Protein AF-I9QXZ0-F1 (afdb_monomer_lite)

Secondary structure (DSSP, 8-state):
----SS----HHHHHH-------HHHHHHHHHHHHHHHHHHHHHHHHHHHHHHHHHHHHHHHHHHHHTTSS---

Organism: NCBI:txid997877

Sequence (74 aa):
MHGSTMMHITMGDMNKTKIPIPPLSEQQQIATYLDTKCSKIDHIIATQKKKIAYLQELKQSLITNVVTGKIKVS

InterPro domains:
  IPR000055 Type I restriction modification DNA specificity domain [PF01420] (3-52)
  IPR044946 Type I restriction modification DNA specificity domain superfamily [G3DSA:3.90.220.20] (2-21)
  IPR051212 Type I restriction enzyme S subunit [PTHR43140] (2-71)

Foldseek 3Di:
DDPDPDDDQDPVNVVPDDDDDDPPVVVVVVVVVVCVVVVVVVVVVVVVVVVVVVVVVVVVVVVVCPVVVVDDDD

pLDDT: mean 90.42, std 12.26, range [44.62, 98.62]

Structure (mmCIF, N/CA/C/O backbone):
data_AF-I9QXZ0-F1
#
_entry.id   AF-I9QXZ0-F1
#
loop_
_atom_site.group_PDB
_atom_site.id
_atom_site.type_symbol
_atom_site.label_atom_id
_atom_site.label_alt_id
_atom_site.label_comp_id
_atom_site.label_asym_id
_atom_site.label_entity_id
_atom_site.label_seq_id
_atom_site.pdbx_PDB_ins_code
_atom_site.Cartn_x
_atom_site.Cartn_y
_atom_site.Cartn_z
_atom_site.occupancy
_atom_site.B_iso_or_equiv
_atom_site.auth_seq_id
_atom_site.auth_comp_id
_atom_site.auth_asym_id
_atom_site.auth_atom_id
_atom_site.pdbx_PDB_model_num
ATOM 1 N N . MET A 1 1 ? 27.700 12.323 -3.565 1.00 44.62 1 MET A N 1
ATOM 2 C CA . MET A 1 1 ? 27.575 12.402 -2.096 1.00 44.62 1 MET A CA 1
ATOM 3 C C . MET A 1 1 ? 26.977 13.772 -1.805 1.00 44.62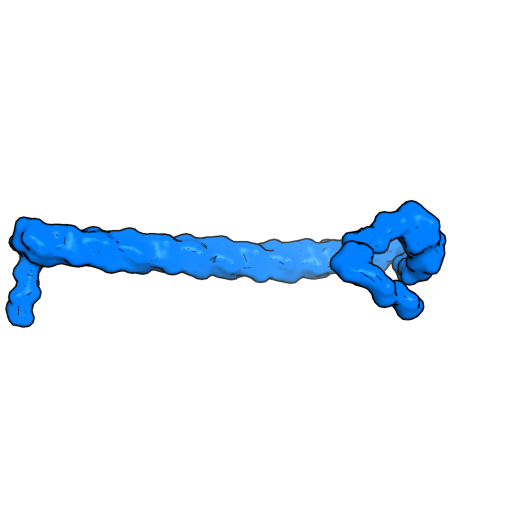 1 MET A C 1
ATOM 5 O O . MET A 1 1 ? 27.689 14.752 -1.945 1.00 44.62 1 MET A O 1
ATOM 9 N N . HIS A 1 2 ? 25.664 13.871 -1.580 1.00 50.19 2 HIS A N 1
ATOM 10 C CA . HIS A 1 2 ? 25.005 15.166 -1.366 1.00 50.19 2 HIS A CA 1
ATOM 11 C C . HIS A 1 2 ? 24.797 15.370 0.136 1.00 50.19 2 HIS A C 1
ATOM 13 O O . HIS A 1 2 ? 23.964 14.706 0.743 1.00 50.19 2 HIS A O 1
ATOM 19 N N . GLY A 1 3 ? 25.627 16.232 0.728 1.00 62.62 3 GLY A N 1
ATOM 20 C CA . GLY A 1 3 ? 25.523 16.689 2.111 1.00 62.62 3 GLY A CA 1
ATOM 21 C C . GLY A 1 3 ? 24.777 18.016 2.176 1.00 62.62 3 GLY A C 1
ATOM 22 O O . GLY A 1 3 ? 25.402 19.069 2.254 1.00 62.62 3 GLY A O 1
ATOM 23 N N . SER A 1 4 ? 23.449 17.977 2.119 1.00 68.06 4 SER A N 1
ATOM 24 C CA . SER A 1 4 ? 22.604 19.150 2.358 1.00 68.06 4 SER A CA 1
ATOM 25 C C . SER A 1 4 ? 21.442 18.791 3.279 1.00 68.06 4 SER A C 1
ATOM 27 O O . SER A 1 4 ? 20.819 17.746 3.128 1.00 68.06 4 SER A O 1
ATOM 29 N N . THR A 1 5 ? 21.128 19.684 4.221 1.00 71.25 5 THR A N 1
ATOM 30 C CA . THR A 1 5 ? 19.987 19.568 5.153 1.00 71.25 5 THR A CA 1
ATOM 31 C C . THR A 1 5 ? 18.635 19.553 4.425 1.00 71.25 5 THR A C 1
ATOM 33 O O . THR A 1 5 ? 17.641 19.081 4.967 1.00 71.25 5 THR A O 1
ATOM 36 N N . MET A 1 6 ? 18.599 20.035 3.178 1.00 69.69 6 MET A N 1
ATOM 37 C CA . MET A 1 6 ? 17.435 19.997 2.295 1.00 69.69 6 MET A CA 1
ATOM 38 C C . MET A 1 6 ? 17.634 18.929 1.217 1.00 69.69 6 MET A C 1
ATOM 40 O O . MET A 1 6 ? 18.544 19.038 0.392 1.00 69.69 6 MET A O 1
ATOM 44 N N . MET A 1 7 ? 16.771 17.914 1.226 1.00 79.25 7 MET A N 1
ATOM 45 C CA . MET A 1 7 ? 16.699 16.885 0.189 1.00 79.25 7 MET A CA 1
ATOM 46 C C . MET A 1 7 ? 15.807 17.385 -0.946 1.00 79.25 7 MET A C 1
ATOM 48 O O . MET A 1 7 ? 14.613 17.599 -0.749 1.00 79.25 7 MET A O 1
ATOM 52 N N . HIS A 1 8 ? 16.376 17.565 -2.135 1.00 82.62 8 HIS A N 1
ATOM 53 C CA . HIS A 1 8 ? 15.615 17.874 -3.343 1.00 82.62 8 HIS A CA 1
ATOM 54 C C . HIS A 1 8 ? 16.231 17.157 -4.545 1.00 82.62 8 HIS A C 1
ATOM 56 O O . HIS A 1 8 ? 17.441 16.943 -4.597 1.00 82.62 8 HIS A O 1
ATOM 62 N N . ILE A 1 9 ? 15.377 16.778 -5.493 1.00 85.44 9 ILE A N 1
ATOM 63 C CA . ILE A 1 9 ? 15.769 16.140 -6.747 1.00 85.44 9 ILE A CA 1
ATOM 64 C C . ILE A 1 9 ? 15.715 17.209 -7.839 1.00 85.44 9 ILE A C 1
ATOM 66 O O . ILE A 1 9 ? 14.630 17.703 -8.154 1.00 85.44 9 ILE A O 1
ATOM 70 N N . THR A 1 10 ? 16.865 17.568 -8.420 1.00 89.31 10 THR A N 1
ATOM 71 C CA . THR A 1 10 ? 16.879 18.476 -9.575 1.00 89.31 10 THR A CA 1
ATOM 72 C C . THR A 1 10 ? 16.459 17.740 -10.847 1.00 89.31 10 THR A C 1
ATOM 74 O O . THR A 1 10 ? 16.636 16.527 -10.983 1.00 89.31 10 THR A O 1
ATOM 77 N N . MET A 1 11 ? 16.005 18.488 -11.857 1.00 85.25 11 MET A N 1
ATOM 78 C CA . MET A 1 11 ? 15.807 17.944 -13.207 1.00 85.25 11 MET A CA 1
ATOM 79 C C . MET A 1 11 ? 17.110 17.367 -13.796 1.00 85.25 11 MET A C 1
ATOM 81 O O . MET A 1 11 ? 17.096 16.374 -14.522 1.00 85.25 11 MET A O 1
ATOM 85 N N . GLY A 1 12 ? 18.256 17.965 -13.450 1.00 88.25 12 GLY A N 1
ATOM 86 C CA . GLY A 1 12 ? 19.575 17.472 -13.847 1.00 88.25 12 GLY A CA 1
ATOM 87 C C . GLY A 1 12 ? 19.918 16.116 -13.227 1.00 88.25 12 GLY A C 1
ATOM 88 O O . GLY A 1 12 ? 20.533 15.287 -13.896 1.00 88.25 12 GLY A O 1
ATOM 89 N N . ASP A 1 13 ? 19.494 15.871 -11.986 1.00 86.75 13 ASP A N 1
ATOM 90 C CA . ASP A 1 13 ? 19.678 14.592 -11.292 1.00 86.75 13 ASP A CA 1
ATOM 91 C C . ASP A 1 13 ? 18.742 13.515 -11.854 1.00 86.75 13 ASP A C 1
ATOM 93 O O . ASP A 1 13 ? 19.176 12.387 -12.098 1.00 86.75 13 ASP A O 1
ATOM 97 N N . MET A 1 14 ? 17.490 13.876 -12.160 1.00 88.50 14 MET A N 1
ATOM 98 C CA . MET A 1 14 ? 16.529 12.990 -12.837 1.00 88.50 14 MET A CA 1
ATOM 99 C C . MET A 1 14 ? 17.076 12.501 -14.181 1.00 88.50 14 MET A C 1
ATOM 101 O O . MET A 1 14 ? 17.130 11.298 -14.420 1.00 88.50 14 MET A O 1
ATOM 105 N N . ASN A 1 15 ? 17.580 13.410 -15.021 1.00 89.19 15 ASN A N 1
ATOM 106 C CA . ASN A 1 15 ? 18.113 13.069 -16.346 1.00 89.19 15 ASN A CA 1
ATOM 107 C C . ASN A 1 15 ? 19.366 12.177 -16.304 1.00 89.19 15 ASN A C 1
ATOM 109 O O . ASN A 1 15 ? 19.650 11.463 -17.263 1.00 89.19 15 ASN A O 1
ATOM 113 N N . LYS A 1 16 ? 20.138 12.222 -15.214 1.00 91.38 16 LYS A N 1
ATOM 114 C CA . LYS A 1 16 ? 21.349 11.401 -15.035 1.00 91.38 16 LYS A CA 1
ATOM 115 C C . LYS A 1 16 ? 21.059 10.044 -14.399 1.00 91.38 16 LYS A C 1
ATOM 117 O O . LYS A 1 16 ? 21.956 9.201 -14.324 1.00 91.38 16 LYS A O 1
ATOM 122 N N . THR A 1 17 ? 19.834 9.828 -13.928 1.00 91.44 17 THR A N 1
ATOM 123 C CA . THR A 1 17 ? 19.445 8.578 -13.285 1.00 91.44 17 THR A CA 1
ATOM 124 C C . THR A 1 17 ? 19.330 7.484 -14.338 1.00 91.44 17 THR A C 1
ATOM 126 O O . THR A 1 17 ? 18.492 7.536 -15.234 1.00 91.44 17 THR A O 1
ATOM 129 N N . LYS A 1 18 ? 20.193 6.471 -14.237 1.00 92.62 18 LYS A N 1
ATOM 130 C CA . LYS A 1 18 ? 20.114 5.290 -15.098 1.00 92.62 18 LYS A CA 1
ATOM 131 C C . LYS A 1 18 ? 18.983 4.393 -14.609 1.00 92.62 18 LYS A C 1
ATOM 133 O O . LYS A 1 18 ? 19.004 3.966 -13.457 1.00 92.62 18 LYS A O 1
ATOM 138 N N . ILE A 1 19 ? 18.046 4.078 -15.497 1.00 92.81 19 ILE A N 1
ATOM 139 C CA . ILE A 1 19 ? 16.959 3.133 -15.234 1.00 92.81 19 ILE A CA 1
ATOM 140 C C . ILE A 1 19 ? 17.052 1.940 -16.192 1.00 92.81 19 ILE A C 1
ATOM 142 O O . ILE A 1 19 ? 17.416 2.125 -17.356 1.00 92.81 19 ILE A O 1
ATOM 146 N N . PRO A 1 20 ? 16.753 0.715 -15.730 1.00 92.62 20 PRO A N 1
ATOM 147 C CA . PRO A 1 20 ? 16.597 -0.421 -16.624 1.00 92.62 20 PRO A CA 1
ATOM 148 C C . PRO A 1 20 ? 15.341 -0.224 -17.478 1.00 92.62 20 PRO A C 1
ATOM 150 O O . PRO A 1 20 ? 14.282 0.132 -16.962 1.00 92.62 20 PRO A O 1
ATOM 153 N N . ILE A 1 21 ? 15.459 -0.469 -18.781 1.00 94.81 21 ILE A N 1
ATOM 154 C CA . ILE A 1 21 ? 14.338 -0.396 -19.724 1.00 94.81 21 ILE A CA 1
ATOM 155 C C . ILE A 1 21 ? 14.211 -1.772 -20.391 1.00 94.81 21 ILE A C 1
ATOM 157 O O . ILE A 1 21 ? 14.788 -1.985 -21.459 1.00 94.81 21 ILE A O 1
ATOM 161 N N . PRO A 1 22 ? 13.528 -2.737 -19.747 1.00 96.31 22 PRO A N 1
ATOM 162 C CA . PRO A 1 22 ? 13.280 -4.039 -20.354 1.00 96.31 22 PRO A CA 1
ATOM 163 C C . PRO A 1 22 ? 12.244 -3.918 -21.490 1.00 96.31 22 PRO A C 1
ATOM 165 O O . PRO A 1 22 ? 11.639 -2.855 -21.663 1.00 96.31 22 PRO A O 1
ATOM 168 N N . PRO A 1 23 ? 12.000 -4.972 -22.285 1.00 98.31 23 PRO A N 1
ATOM 169 C CA . PRO A 1 23 ? 10.938 -4.973 -23.288 1.00 98.31 23 PRO A CA 1
ATOM 170 C C . PRO A 1 23 ? 9.569 -4.629 -22.687 1.00 98.31 23 PRO A C 1
ATOM 172 O O . PRO A 1 23 ? 9.280 -4.959 -21.538 1.00 98.31 23 PRO A O 1
ATOM 175 N N . LEU A 1 24 ? 8.694 -4.003 -23.479 1.00 98.19 24 LEU A N 1
ATOM 176 C CA . LEU A 1 24 ? 7.388 -3.527 -23.003 1.00 98.19 24 LEU A CA 1
ATOM 177 C C . LEU A 1 24 ? 6.538 -4.636 -22.358 1.00 98.19 24 LEU A C 1
ATOM 179 O O . LEU A 1 24 ? 5.859 -4.393 -21.363 1.00 98.19 24 LEU A O 1
ATOM 183 N N . SER A 1 25 ? 6.603 -5.856 -22.892 1.00 98.38 25 SER A N 1
ATOM 184 C CA . SER A 1 25 ? 5.904 -7.016 -22.331 1.00 98.38 25 SER A CA 1
ATOM 185 C C . SER A 1 25 ? 6.365 -7.339 -20.908 1.00 98.38 25 SER A C 1
ATOM 187 O O . SER A 1 25 ? 5.538 -7.597 -20.037 1.00 98.38 25 SER A O 1
ATOM 189 N N . GLU A 1 26 ? 7.669 -7.285 -20.648 1.00 98.25 26 GLU A N 1
ATOM 190 C CA . GLU A 1 26 ? 8.242 -7.517 -19.324 1.00 98.25 26 GLU A CA 1
ATOM 191 C C . GLU A 1 26 ? 7.892 -6.372 -18.366 1.00 98.25 26 GLU A C 1
ATOM 193 O O . GLU A 1 26 ? 7.482 -6.626 -17.234 1.00 98.25 26 GLU A O 1
ATOM 198 N N . GLN A 1 27 ? 7.939 -5.118 -18.835 1.00 98.31 27 GLN A N 1
ATOM 199 C CA . GLN A 1 27 ? 7.493 -3.961 -18.045 1.00 98.31 27 GLN A CA 1
ATOM 200 C C . GLN A 1 27 ? 6.044 -4.134 -17.562 1.00 98.31 27 GLN A C 1
ATOM 202 O O . GLN A 1 27 ? 5.754 -3.936 -16.382 1.00 98.31 27 GLN A O 1
ATOM 207 N N . GLN A 1 28 ? 5.140 -4.550 -18.454 1.00 98.50 28 GLN A N 1
ATOM 208 C CA . GLN A 1 28 ? 3.728 -4.777 -18.133 1.00 98.50 28 GLN A CA 1
ATOM 209 C C . GLN A 1 28 ? 3.527 -5.936 -17.154 1.00 98.50 28 GLN A C 1
ATOM 211 O O . GLN A 1 28 ? 2.693 -5.836 -16.252 1.00 98.50 28 GLN A O 1
ATOM 216 N N . GLN A 1 29 ? 4.289 -7.023 -17.298 1.00 98.50 29 GLN A N 1
ATOM 217 C CA . GLN A 1 29 ? 4.232 -8.157 -16.373 1.00 98.50 29 GLN A CA 1
ATOM 218 C C . GLN A 1 29 ? 4.688 -7.757 -14.969 1.00 98.50 29 GLN A C 1
ATOM 220 O O . GLN A 1 29 ? 4.003 -8.068 -13.992 1.00 98.50 29 GLN A O 1
ATOM 225 N N . ILE A 1 30 ? 5.804 -7.028 -14.868 1.00 98.19 30 ILE A N 1
ATOM 226 C CA . ILE A 1 30 ? 6.320 -6.518 -13.595 1.00 98.19 30 ILE A CA 1
ATOM 227 C C . ILE A 1 30 ? 5.298 -5.574 -12.954 1.00 98.19 30 ILE A C 1
ATOM 229 O O . ILE A 1 30 ? 4.963 -5.755 -11.783 1.00 98.19 30 ILE A O 1
ATOM 233 N N . ALA A 1 31 ? 4.757 -4.617 -13.716 1.00 98.19 31 ALA A N 1
ATOM 234 C CA . ALA A 1 31 ? 3.749 -3.681 -13.222 1.00 98.19 31 ALA A CA 1
ATOM 235 C C . ALA A 1 31 ? 2.501 -4.414 -12.706 1.00 98.19 31 ALA A C 1
ATOM 237 O O . ALA A 1 31 ? 2.121 -4.244 -11.552 1.00 98.19 31 ALA A O 1
ATOM 238 N N . THR A 1 32 ? 1.943 -5.333 -13.499 1.00 98.56 32 THR A N 1
ATOM 239 C CA . THR A 1 32 ? 0.752 -6.117 -13.124 1.00 98.56 32 THR A CA 1
ATOM 240 C C . THR A 1 32 ? 0.983 -6.950 -11.862 1.00 98.56 32 THR A C 1
ATOM 242 O O . THR A 1 32 ? 0.112 -7.050 -10.988 1.00 98.56 32 THR A O 1
ATOM 245 N N . TYR A 1 33 ? 2.164 -7.564 -11.746 1.00 98.50 33 TYR A N 1
ATOM 246 C CA . TYR A 1 33 ? 2.547 -8.314 -10.557 1.00 98.50 33 TYR A CA 1
ATOM 247 C C . TYR A 1 33 ? 2.581 -7.410 -9.320 1.00 98.50 33 TYR A C 1
ATOM 249 O O . TYR A 1 33 ? 1.995 -7.761 -8.291 1.00 98.50 33 TYR A O 1
ATOM 257 N N . LEU A 1 34 ? 3.230 -6.245 -9.423 1.00 98.56 34 LEU A N 1
ATOM 258 C CA . LEU A 1 34 ? 3.322 -5.278 -8.332 1.00 98.56 34 LEU A CA 1
ATOM 259 C C . LEU A 1 34 ? 1.945 -4.735 -7.947 1.00 98.56 34 LEU A C 1
ATOM 261 O O . LEU A 1 34 ? 1.603 -4.794 -6.770 1.00 98.56 34 LEU A O 1
ATOM 265 N N . ASP A 1 35 ? 1.119 -4.327 -8.910 1.00 98.62 35 ASP A N 1
ATOM 266 C CA . ASP A 1 35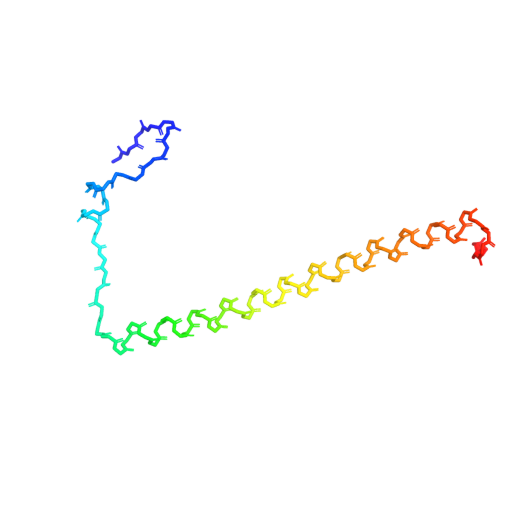 ? -0.243 -3.836 -8.670 1.00 98.62 35 ASP A CA 1
ATOM 267 C C . ASP A 1 35 ? -1.078 -4.861 -7.898 1.00 98.62 35 ASP A C 1
ATOM 269 O O . ASP A 1 35 ? -1.722 -4.545 -6.895 1.00 98.62 35 ASP A O 1
ATOM 273 N N . THR A 1 36 ? -0.997 -6.131 -8.301 1.00 98.50 36 THR A N 1
ATOM 274 C CA . THR A 1 36 ? -1.700 -7.226 -7.623 1.00 98.50 36 THR A CA 1
ATOM 275 C C . THR A 1 36 ? -1.229 -7.397 -6.178 1.00 98.50 36 THR A C 1
ATOM 277 O O . THR A 1 36 ? -2.033 -7.672 -5.283 1.00 98.50 36 THR A O 1
ATOM 280 N N . LYS A 1 37 ? 0.079 -7.289 -5.923 1.00 98.44 37 LYS A N 1
ATOM 281 C CA . LYS A 1 37 ? 0.642 -7.447 -4.574 1.00 98.44 37 LYS A CA 1
ATOM 282 C C . LYS A 1 37 ? 0.321 -6.246 -3.691 1.00 98.44 37 LYS A C 1
ATOM 284 O O . LYS A 1 37 ? -0.136 -6.448 -2.567 1.00 98.44 37 LYS A O 1
ATOM 289 N N . CYS A 1 38 ? 0.497 -5.034 -4.205 1.00 98.50 38 CYS A N 1
ATOM 290 C CA . CYS A 1 38 ? 0.188 -3.793 -3.506 1.00 98.50 38 CYS A CA 1
ATOM 291 C C . CYS A 1 38 ? -1.300 -3.719 -3.157 1.00 98.50 38 CYS A C 1
ATOM 293 O O . CYS A 1 38 ? -1.631 -3.547 -1.990 1.00 98.50 38 CYS A O 1
ATOM 295 N N . SER A 1 39 ? -2.195 -4.020 -4.104 1.00 98.50 39 SER A N 1
ATOM 296 C CA . SER A 1 39 ? -3.643 -4.032 -3.856 1.00 98.50 39 SER A CA 1
ATOM 297 C C . SER A 1 39 ? -4.046 -4.991 -2.726 1.00 98.50 39 SER A C 1
ATOM 299 O O . SER A 1 39 ? -4.870 -4.655 -1.873 1.00 98.50 39 SER A O 1
ATOM 301 N N . LYS A 1 40 ? -3.423 -6.177 -2.653 1.00 98.50 40 LYS A N 1
ATOM 302 C CA . LYS A 1 40 ? -3.646 -7.123 -1.544 1.00 98.50 40 LYS A CA 1
ATOM 303 C C . LYS A 1 40 ? -3.201 -6.545 -0.203 1.00 98.50 40 LYS A C 1
ATOM 305 O O . LYS A 1 40 ? -3.922 -6.680 0.784 1.00 98.50 40 LYS A O 1
ATOM 310 N N . ILE A 1 41 ? -2.029 -5.913 -0.164 1.00 98.62 41 ILE A N 1
ATOM 311 C CA . ILE A 1 41 ? -1.500 -5.269 1.044 1.00 98.62 41 ILE A CA 1
ATOM 312 C C . ILE A 1 41 ? -2.430 -4.130 1.479 1.00 98.62 41 ILE A C 1
ATOM 314 O O . ILE A 1 41 ? -2.841 -4.089 2.640 1.00 98.62 41 ILE A O 1
ATOM 318 N N . ASP A 1 42 ? -2.845 -3.273 0.549 1.00 98.62 42 ASP A N 1
ATOM 319 C CA . ASP A 1 42 ? -3.751 -2.155 0.813 1.00 98.62 42 ASP A CA 1
ATOM 320 C C . ASP A 1 42 ? -5.099 -2.630 1.357 1.00 98.62 42 ASP A C 1
ATOM 322 O O . ASP A 1 42 ? -5.625 -2.063 2.319 1.00 98.62 42 ASP A O 1
ATOM 326 N N . HIS A 1 43 ? -5.638 -3.722 0.810 1.00 98.56 43 HI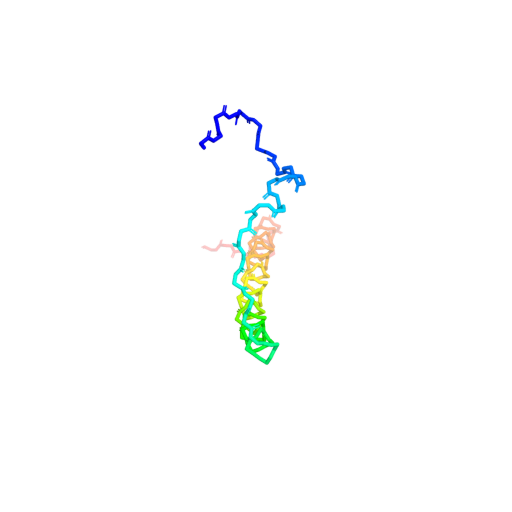S A N 1
ATOM 327 C CA . HIS A 1 43 ? -6.877 -4.317 1.298 1.00 98.56 43 HIS A CA 1
ATOM 328 C C . HIS A 1 43 ? -6.757 -4.821 2.744 1.00 98.56 43 HIS A C 1
ATOM 330 O O . HIS A 1 43 ? -7.655 -4.602 3.566 1.00 98.56 43 HIS A O 1
ATOM 336 N N . ILE A 1 44 ? -5.638 -5.469 3.079 1.00 98.50 44 ILE A N 1
ATOM 337 C CA . ILE A 1 44 ? -5.359 -5.935 4.443 1.00 98.50 44 ILE A CA 1
ATOM 338 C C . ILE A 1 44 ? -5.245 -4.740 5.394 1.00 98.50 44 ILE A C 1
ATOM 340 O O . ILE A 1 44 ? -5.883 -4.736 6.450 1.00 98.50 44 ILE A O 1
ATOM 344 N N . ILE A 1 45 ? -4.501 -3.700 5.005 1.00 98.62 45 ILE A N 1
ATOM 345 C CA . ILE A 1 45 ? -4.353 -2.469 5.792 1.00 98.62 45 ILE A CA 1
ATOM 346 C C . ILE A 1 45 ? -5.719 -1.821 6.033 1.00 98.62 45 ILE A C 1
ATOM 348 O O . ILE A 1 45 ? -6.050 -1.481 7.172 1.00 98.62 45 ILE A O 1
ATOM 352 N N . ALA A 1 46 ? -6.535 -1.674 4.988 1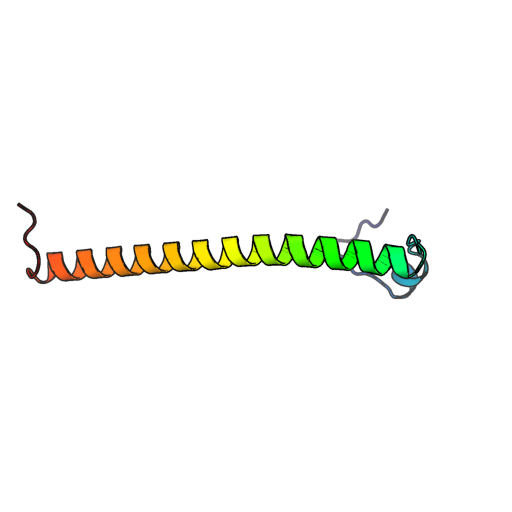.00 98.62 46 ALA A N 1
ATOM 353 C CA . ALA A 1 46 ? -7.864 -1.083 5.089 1.00 98.62 46 ALA A CA 1
ATOM 354 C C . ALA A 1 46 ? -8.770 -1.887 6.033 1.00 98.62 46 ALA A C 1
ATOM 356 O O . ALA A 1 46 ? -9.440 -1.316 6.896 1.00 98.62 46 ALA A O 1
ATOM 357 N N . THR A 1 47 ? -8.750 -3.215 5.919 1.00 98.38 47 THR A N 1
ATOM 358 C CA . THR A 1 47 ? -9.521 -4.110 6.790 1.00 98.38 47 THR A CA 1
ATOM 359 C C . THR A 1 47 ? -9.082 -3.990 8.246 1.00 98.38 47 THR A C 1
ATOM 361 O O . THR A 1 47 ? -9.923 -3.888 9.140 1.00 98.38 47 THR A O 1
ATOM 364 N N . GLN A 1 48 ? -7.776 -3.946 8.503 1.00 98.56 48 GLN A N 1
ATOM 365 C CA . GLN A 1 48 ? -7.257 -3.823 9.860 1.00 98.56 48 GLN A CA 1
ATOM 366 C C . GLN A 1 48 ? -7.604 -2.465 10.481 1.00 98.56 48 GLN A C 1
ATOM 368 O O . GLN A 1 48 ? -8.032 -2.413 11.634 1.00 98.56 48 GLN A O 1
ATOM 373 N N . LYS A 1 49 ? -7.508 -1.374 9.712 1.00 98.62 49 LYS A N 1
ATOM 374 C CA . LYS A 1 49 ? -7.932 -0.038 10.161 1.00 98.62 49 LYS A CA 1
ATOM 375 C C . LYS A 1 49 ? -9.416 -0.007 10.535 1.00 98.62 49 LYS A C 1
ATOM 377 O O . LYS A 1 49 ? -9.758 0.529 11.585 1.00 98.62 49 LYS A O 1
ATOM 382 N N . LYS A 1 50 ? -10.286 -0.641 9.737 1.00 98.44 50 LYS A N 1
ATOM 383 C CA . LYS A 1 50 ? -11.720 -0.772 10.058 1.00 98.44 50 LYS A CA 1
ATOM 384 C C . LYS A 1 50 ? -11.954 -1.538 11.361 1.00 98.44 50 LYS A C 1
ATOM 386 O O . LYS A 1 50 ? -12.745 -1.094 12.186 1.00 98.44 50 LYS A O 1
ATOM 391 N N . LYS A 1 51 ? -11.243 -2.651 11.579 1.00 98.31 51 LYS A N 1
ATOM 392 C CA . LYS A 1 51 ? -11.334 -3.419 12.835 1.00 98.31 51 LYS A CA 1
ATOM 393 C C . LYS A 1 51 ? -10.912 -2.590 14.045 1.00 98.31 51 LYS A C 1
ATOM 395 O O . LYS A 1 51 ? -11.588 -2.632 15.066 1.00 98.31 51 LYS A O 1
ATOM 400 N N . ILE A 1 52 ? -9.823 -1.829 13.930 1.00 98.38 52 ILE A N 1
ATOM 401 C CA . ILE A 1 52 ? -9.354 -0.946 15.006 1.00 98.38 52 ILE A CA 1
ATOM 402 C C . ILE A 1 52 ? -10.422 0.100 15.341 1.00 98.38 52 ILE A C 1
ATOM 404 O O . ILE A 1 52 ? -10.767 0.245 16.510 1.00 98.38 52 ILE A O 1
ATOM 408 N N . ALA A 1 53 ? -10.979 0.772 14.330 1.00 98.31 53 ALA A N 1
ATOM 409 C CA . ALA A 1 53 ? -12.032 1.766 14.529 1.00 98.31 53 ALA A CA 1
ATOM 410 C C . ALA A 1 53 ? -13.271 1.161 15.212 1.00 98.31 53 ALA A C 1
ATOM 412 O O . ALA A 1 53 ? -13.760 1.709 16.197 1.00 98.31 53 ALA A O 1
ATOM 413 N N . TYR A 1 54 ? -13.715 -0.016 14.761 1.00 98.25 54 TYR A N 1
ATOM 414 C CA . TYR A 1 54 ? -14.839 -0.724 15.373 1.00 98.25 54 TYR A CA 1
ATOM 415 C C . TYR A 1 54 ? -14.582 -1.082 16.844 1.00 98.25 54 TYR A C 1
ATOM 417 O O . TYR A 1 54 ? -15.440 -0.878 17.697 1.00 98.25 54 TYR A O 1
ATOM 425 N N . LEU 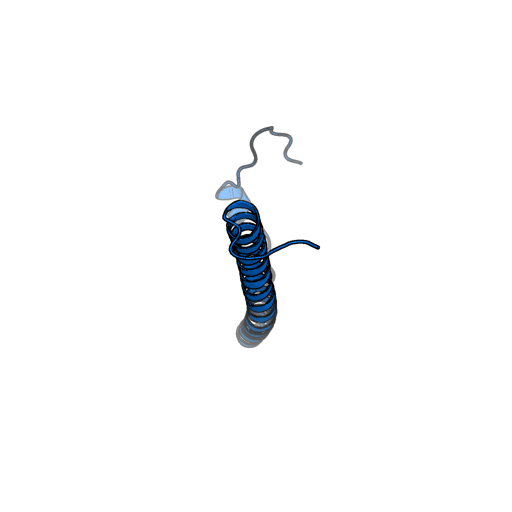A 1 55 ? -13.388 -1.582 17.177 1.00 98.12 55 LEU A N 1
ATOM 426 C CA . LEU A 1 55 ? -13.033 -1.905 18.562 1.00 98.12 55 LEU A CA 1
ATOM 427 C C . LEU A 1 55 ? -12.979 -0.658 19.456 1.00 98.12 55 LEU A C 1
ATOM 429 O O . LEU A 1 55 ? -13.345 -0.730 20.629 1.00 98.12 55 LEU A O 1
ATOM 433 N N . GLN A 1 56 ? -12.542 0.482 18.917 1.00 97.94 56 GLN A N 1
ATOM 434 C CA . GLN A 1 56 ? -12.557 1.759 19.632 1.00 97.94 56 GLN A CA 1
ATOM 435 C C . GLN A 1 56 ? -13.990 2.232 19.906 1.00 97.94 56 GLN A C 1
ATOM 437 O O . GLN A 1 56 ? -14.296 2.612 21.037 1.00 97.94 56 GLN A O 1
ATOM 442 N N . GLU A 1 57 ? -14.874 2.150 18.911 1.00 97.19 57 GLU A N 1
ATOM 443 C CA . GLU A 1 57 ? -16.294 2.480 19.059 1.00 97.19 57 GLU A CA 1
ATOM 444 C C . GLU A 1 57 ? -16.981 1.561 20.076 1.00 97.19 57 GLU A C 1
ATOM 446 O O . GLU A 1 57 ? -17.659 2.035 20.989 1.00 97.19 57 GLU A O 1
ATOM 451 N N . LEU A 1 58 ? -16.738 0.250 19.987 1.00 96.31 58 LEU A N 1
ATOM 452 C CA . LEU A 1 58 ? -17.273 -0.731 20.927 1.00 96.31 58 LEU A CA 1
ATOM 453 C C . LEU A 1 58 ? -16.809 -0.445 22.359 1.00 96.31 58 LEU A C 1
ATOM 455 O O . LEU A 1 58 ? -17.625 -0.457 23.280 1.00 96.31 58 LEU A O 1
ATOM 459 N N . LYS A 1 59 ? -15.517 -0.146 22.552 1.00 95.81 59 LYS A N 1
ATOM 460 C CA . LYS A 1 59 ? -14.974 0.238 23.861 1.00 95.81 59 LYS A CA 1
ATOM 461 C C . LYS A 1 59 ? -15.684 1.477 24.406 1.00 95.81 59 LYS A C 1
ATOM 463 O O . LYS A 1 59 ? -16.074 1.483 25.572 1.00 95.81 59 LYS A O 1
ATOM 468 N N . GLN A 1 60 ? -15.861 2.508 23.581 1.00 95.31 60 GLN A N 1
ATOM 469 C CA . GLN A 1 60 ? -16.523 3.742 23.996 1.00 95.31 60 GLN A CA 1
ATOM 470 C C . GLN A 1 60 ? -17.993 3.498 24.362 1.00 95.31 60 GLN A C 1
ATOM 472 O O . GLN A 1 60 ? -18.440 3.937 25.419 1.00 95.31 60 GLN A O 1
ATOM 477 N N . SER A 1 61 ? -18.720 2.744 23.533 1.00 94.00 61 SER A N 1
ATOM 478 C CA . SER A 1 61 ? -20.114 2.363 23.774 1.00 94.00 61 SER A CA 1
ATOM 479 C C . SER A 1 61 ? -20.267 1.563 25.067 1.00 94.00 61 SER A C 1
ATOM 481 O O . SER A 1 61 ? -21.145 1.854 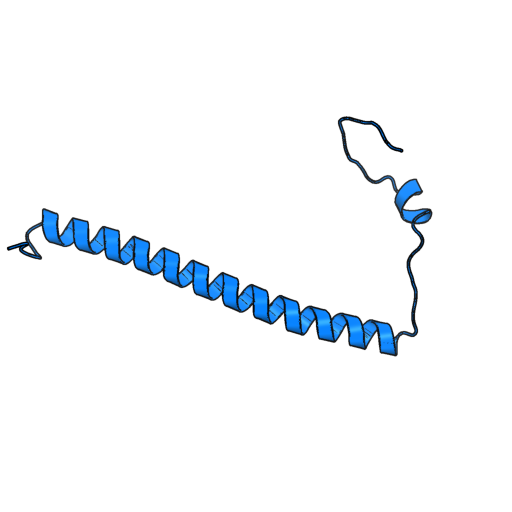25.877 1.00 94.00 61 SER A O 1
ATOM 483 N N . LEU A 1 62 ? -19.372 0.603 25.320 1.00 94.19 62 LEU A N 1
ATOM 484 C CA . LEU A 1 62 ? -19.385 -0.194 26.542 1.00 94.19 62 LEU A CA 1
ATOM 485 C C . LEU A 1 62 ? -19.167 0.673 27.788 1.00 94.19 62 LEU A C 1
ATOM 487 O O . LEU A 1 62 ? -19.936 0.557 28.738 1.00 94.19 62 LEU A O 1
ATOM 491 N N . ILE A 1 63 ? -18.192 1.588 27.765 1.00 92.50 63 ILE A N 1
ATOM 492 C CA . ILE A 1 63 ? -17.973 2.548 28.861 1.00 92.50 63 ILE A CA 1
ATOM 493 C C . ILE A 1 63 ? -19.229 3.397 29.083 1.00 92.50 63 ILE A C 1
ATOM 495 O O . ILE A 1 63 ? -19.708 3.502 30.210 1.00 92.50 63 ILE A O 1
ATOM 499 N N . THR A 1 64 ? -19.798 3.965 28.016 1.00 92.94 64 THR A N 1
ATOM 500 C CA . THR A 1 64 ? -21.019 4.774 28.098 1.00 92.94 64 THR A CA 1
ATOM 501 C C . THR A 1 64 ? -22.183 3.976 28.682 1.00 92.94 64 THR A C 1
ATOM 503 O O . THR A 1 64 ? -22.883 4.470 29.562 1.00 92.94 64 THR A O 1
ATOM 506 N N . ASN A 1 65 ? -22.389 2.736 28.247 1.00 91.56 65 ASN A N 1
ATOM 507 C CA . ASN A 1 65 ? -23.475 1.889 28.735 1.00 91.56 65 ASN A CA 1
ATOM 508 C C . ASN A 1 65 ? -23.296 1.491 30.205 1.00 91.56 65 ASN A C 1
ATOM 510 O O . ASN A 1 65 ? -24.281 1.436 30.938 1.00 91.56 65 ASN A O 1
ATOM 514 N N . VAL A 1 66 ? -22.060 1.255 30.647 1.00 92.38 66 VAL A N 1
ATOM 515 C CA . VAL A 1 66 ? -21.754 0.974 32.055 1.00 92.38 66 VAL A CA 1
ATOM 516 C C . VAL A 1 66 ? -21.994 2.211 32.923 1.00 92.38 66 VAL A C 1
ATOM 518 O O . VAL A 1 66 ? -22.713 2.133 33.914 1.00 92.38 66 VAL A O 1
ATOM 521 N N . VAL A 1 67 ? -21.468 3.376 32.531 1.00 90.06 67 VAL A N 1
ATOM 522 C CA . VAL A 1 67 ? -21.609 4.622 33.313 1.00 90.06 67 VAL A CA 1
ATOM 523 C C . VAL A 1 67 ? -23.057 5.127 33.337 1.00 90.06 67 VAL A C 1
ATOM 525 O O . VAL A 1 67 ? -23.497 5.685 34.335 1.00 90.06 67 VAL A O 1
ATOM 528 N N . THR A 1 68 ? -23.829 4.890 32.273 1.00 90.94 68 THR A N 1
ATOM 529 C CA . THR A 1 68 ? -25.269 5.216 32.231 1.00 90.94 68 THR A CA 1
ATOM 530 C C . THR A 1 68 ? -26.154 4.157 32.899 1.00 90.94 68 THR A C 1
ATOM 532 O O . THR A 1 68 ? -27.376 4.287 32.878 1.00 90.94 68 THR A O 1
ATOM 535 N N . GLY A 1 69 ? -25.570 3.103 33.482 1.00 82.81 69 GLY A N 1
ATOM 536 C CA . GLY A 1 69 ? -26.298 2.054 34.200 1.00 82.81 69 GLY A CA 1
ATOM 537 C C . GLY A 1 69 ? -27.118 1.112 33.310 1.00 82.81 69 GLY A C 1
ATOM 538 O O . GLY A 1 69 ? -27.861 0.283 33.833 1.00 82.81 69 GLY A O 1
ATOM 539 N N . LYS A 1 70 ? -26.980 1.206 31.979 1.00 78.25 70 LYS A N 1
ATOM 540 C CA . LYS A 1 70 ? -27.618 0.292 31.014 1.00 78.25 70 LYS A CA 1
ATOM 541 C C . LYS A 1 70 ? -27.015 -1.112 31.067 1.00 78.25 70 LYS A C 1
ATOM 543 O O . LYS A 1 70 ? -27.705 -2.081 30.770 1.00 78.25 70 LYS A O 1
ATOM 548 N N . ILE A 1 71 ? -25.740 -1.220 31.439 1.00 79.19 71 ILE A N 1
ATOM 549 C CA . ILE A 1 71 ? -25.041 -2.485 31.690 1.00 79.19 71 ILE A CA 1
ATOM 550 C C . ILE A 1 71 ? -24.535 -2.457 33.132 1.00 79.19 71 ILE A C 1
ATOM 552 O O . ILE A 1 71 ? -23.785 -1.557 33.504 1.00 79.19 71 ILE A O 1
ATOM 556 N N . LYS A 1 72 ? -24.935 -3.438 33.949 1.00 62.22 72 LYS A N 1
ATOM 557 C CA . LYS A 1 72 ? -24.405 -3.600 35.308 1.00 62.22 72 LYS A CA 1
ATOM 558 C C . LYS A 1 72 ? -23.140 -4.446 35.272 1.00 62.22 72 LYS A C 1
ATOM 560 O O . LYS A 1 72 ? -23.151 -5.552 34.742 1.00 62.22 72 LYS A O 1
ATOM 565 N N . VAL A 1 73 ? -22.076 -3.921 35.866 1.00 65.69 73 VAL A N 1
ATOM 566 C CA . VAL A 1 73 ? -20.876 -4.691 36.198 1.00 65.69 73 VAL A CA 1
ATOM 567 C C . VAL A 1 73 ? -21.129 -5.278 37.587 1.00 65.69 73 VAL A C 1
ATOM 569 O O . VAL A 1 73 ? -21.370 -4.517 38.524 1.00 65.69 73 VAL A O 1
ATOM 572 N N . SER A 1 74 ? -21.221 -6.606 37.681 1.00 60.34 74 SER A N 1
ATOM 573 C CA . SER A 1 74 ? -21.332 -7.349 38.948 1.00 60.34 74 SER A CA 1
ATOM 574 C C . SER A 1 74 ? -19.959 -7.666 39.515 1.00 60.34 74 SER A C 1
ATOM 576 O O . SER A 1 74 ? -19.041 -7.894 38.697 1.00 60.34 74 SER A O 1
#

Radius of gyration: 25.31 Å; chains: 1; bounding box: 55×28×62 Å